Protein AF-A0A0S8AZB7-F1 (afdb_monomer_lite)

Foldseek 3Di:
DDDDDDDDDPVVVVVVVVVVVVCCVPVVVVVVVVVVVVVVVVVVVVVVVVVVVVVVVVVVVD

Secondary structure (DSSP, 8-state):
-----PPPPHHHHHHHHHHHHHHHHHHHHHHHHHHHHHHHHHHHHHHHHHHHHHHHHHHHT-

Sequence (62 aa):
MKRIQRGFTLIELMIVVAIIGILAAVALPAYQDYTIRAKVSELILAASAVRTSVTEQAQNLN

Radius of gyration: 27.41 Å; chains: 1; bounding box: 55×26×78 Å

Structure (mmCIF, N/CA/C/O backbone):
data_AF-A0A0S8AZB7-F1
#
_entry.id   AF-A0A0S8AZB7-F1
#
loop_
_atom_site.group_PDB
_atom_site.id
_atom_site.type_symbol
_atom_site.label_atom_id
_atom_site.label_alt_id
_atom_site.label_comp_id
_atom_site.label_asym_id
_atom_site.label_entity_id
_atom_site.label_seq_id
_atom_site.pdbx_PDB_ins_code
_atom_site.Cartn_x
_atom_site.Cartn_y
_atom_site.Cartn_z
_atom_site.occupancy
_atom_site.B_iso_or_equiv
_atom_site.auth_seq_id
_atom_site.auth_comp_id
_atom_site.auth_asym_id
_atom_site.auth_atom_id
_atom_site.pdbx_PDB_model_num
ATOM 1 N N . MET A 1 1 ? 26.010 23.405 -38.619 1.00 59.09 1 MET A N 1
ATOM 2 C CA . MET A 1 1 ? 25.848 21.942 -38.441 1.00 59.09 1 MET A CA 1
ATOM 3 C C . MET A 1 1 ? 24.573 21.688 -37.648 1.00 59.09 1 MET A C 1
ATOM 5 O O . MET A 1 1 ? 24.464 22.175 -36.530 1.00 59.09 1 MET A O 1
ATOM 9 N N . LYS A 1 2 ? 23.578 21.017 -38.237 1.00 67.44 2 LYS A N 1
ATOM 10 C CA . LYS A 1 2 ? 22.293 20.724 -37.581 1.00 67.44 2 LYS A CA 1
ATOM 11 C C . LYS A 1 2 ? 22.518 19.556 -36.611 1.00 67.44 2 LYS A C 1
ATOM 13 O O . LYS A 1 2 ? 22.910 18.482 -37.057 1.00 67.44 2 LYS A O 1
ATOM 18 N N . ARG A 1 3 ? 22.347 19.757 -35.299 1.00 75.38 3 ARG A N 1
ATOM 19 C CA . ARG A 1 3 ? 22.410 18.646 -34.333 1.00 75.38 3 ARG A CA 1
ATOM 20 C C . ARG A 1 3 ? 21.223 17.720 -34.596 1.00 75.38 3 ARG A C 1
ATOM 22 O O . ARG A 1 3 ? 20.080 18.149 -34.490 1.00 75.38 3 ARG A O 1
ATOM 29 N N . ILE A 1 4 ? 21.499 16.471 -34.951 1.00 75.88 4 ILE A N 1
ATOM 30 C CA . ILE A 1 4 ? 20.484 15.419 -35.021 1.00 75.88 4 ILE A CA 1
ATOM 31 C C . ILE A 1 4 ? 20.087 15.092 -33.578 1.00 75.88 4 ILE A C 1
ATOM 33 O O . ILE A 1 4 ? 20.925 14.637 -32.798 1.00 75.88 4 ILE A O 1
ATOM 37 N N . GLN A 1 5 ? 18.835 15.363 -33.204 1.00 76.56 5 GLN A N 1
ATOM 38 C CA . GLN A 1 5 ? 18.270 14.865 -31.950 1.00 76.56 5 GLN A CA 1
ATOM 39 C C . GLN A 1 5 ? 18.211 13.338 -32.030 1.00 76.56 5 GLN A C 1
ATOM 41 O O . GLN A 1 5 ? 17.504 12.780 -32.867 1.00 76.56 5 GLN A O 1
ATOM 46 N N . ARG A 1 6 ? 18.982 12.659 -31.176 1.00 77.62 6 ARG A N 1
ATOM 47 C CA . ARG A 1 6 ? 18.824 11.222 -30.948 1.00 77.62 6 ARG A CA 1
ATOM 48 C C . ARG A 1 6 ? 17.593 11.042 -30.063 1.00 77.62 6 ARG A C 1
ATOM 50 O O . ARG A 1 6 ? 17.561 11.572 -28.957 1.00 77.62 6 ARG A O 1
ATOM 57 N N . GLY A 1 7 ? 16.570 10.377 -30.592 1.00 80.44 7 GLY A N 1
ATOM 58 C CA . GLY A 1 7 ? 15.392 9.990 -29.820 1.00 80.44 7 GLY A CA 1
ATOM 59 C C . GLY A 1 7 ? 15.735 8.938 -28.767 1.00 80.44 7 GLY A C 1
ATOM 60 O O . GLY A 1 7 ? 16.780 8.292 -28.838 1.00 80.44 7 GLY A O 1
ATOM 61 N N . PHE A 1 8 ? 14.838 8.784 -27.800 1.00 82.06 8 PHE A N 1
ATOM 62 C CA . PHE A 1 8 ? 14.918 7.763 -26.761 1.00 82.06 8 PHE A CA 1
ATOM 63 C C . PHE A 1 8 ? 14.767 6.363 -27.375 1.00 82.06 8 PHE A C 1
ATOM 65 O O . PHE A 1 8 ? 13.980 6.169 -28.308 1.00 82.06 8 PHE A O 1
ATOM 72 N N . THR A 1 9 ? 15.528 5.390 -26.886 1.00 91.56 9 THR A 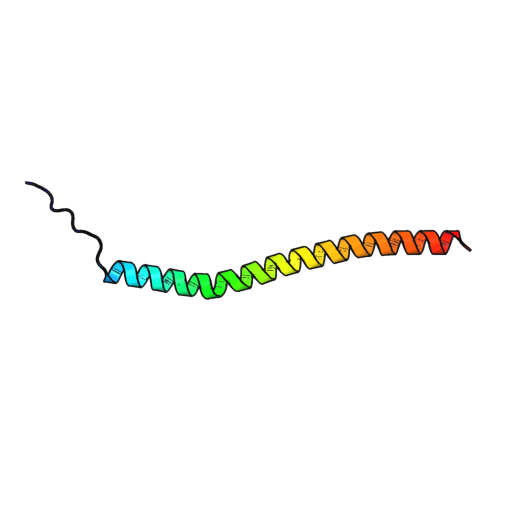N 1
ATOM 73 C CA . THR A 1 9 ? 15.481 4.016 -27.392 1.00 91.56 9 THR A CA 1
ATOM 74 C C . THR A 1 9 ? 14.323 3.241 -26.765 1.00 91.56 9 THR A C 1
ATOM 76 O O . THR A 1 9 ? 13.912 3.479 -25.630 1.00 91.56 9 THR A O 1
ATOM 79 N N . LEU A 1 10 ? 13.804 2.251 -27.493 1.00 92.19 10 LEU A N 1
ATOM 80 C CA . LEU A 1 10 ? 12.777 1.354 -26.954 1.00 92.19 10 LEU A CA 1
ATOM 81 C C . LEU A 1 10 ? 13.288 0.568 -25.739 1.00 92.19 10 LEU A C 1
ATOM 83 O O . LEU A 1 10 ? 12.531 0.322 -24.807 1.00 92.19 10 LEU A O 1
ATOM 87 N N . ILE A 1 11 ? 14.579 0.229 -25.722 1.00 93.81 11 ILE A N 1
ATOM 88 C CA . ILE A 1 11 ? 15.213 -0.493 -24.614 1.00 93.81 11 ILE A CA 1
ATOM 89 C C . ILE A 1 11 ? 15.190 0.352 -23.340 1.00 93.81 11 ILE A C 1
ATOM 91 O O . ILE A 1 11 ? 14.815 -0.152 -22.282 1.00 93.81 11 ILE A O 1
ATOM 95 N N . GLU A 1 12 ? 15.524 1.641 -23.438 1.00 93.31 12 GLU A N 1
ATOM 96 C CA . GLU A 1 12 ? 15.450 2.546 -22.290 1.00 93.31 12 GLU A CA 1
ATOM 97 C C . GLU A 1 12 ? 14.013 2.635 -21.750 1.00 93.31 12 GLU A C 1
ATOM 99 O O . GLU A 1 12 ? 13.820 2.612 -20.534 1.00 93.31 12 GLU A O 1
ATOM 104 N N . LEU A 1 13 ? 12.987 2.644 -22.616 1.00 93.25 13 LEU A N 1
ATOM 105 C CA . LEU A 1 13 ? 11.589 2.673 -22.154 1.00 93.25 13 LEU A CA 1
ATOM 106 C C . LEU A 1 13 ? 11.203 1.382 -21.442 1.00 93.25 13 LEU A C 1
ATOM 108 O O . LEU A 1 13 ? 10.557 1.428 -20.396 1.00 93.25 13 LEU A O 1
ATOM 112 N N . MET A 1 14 ? 11.604 0.232 -21.981 1.00 95.94 14 MET A N 1
ATOM 113 C CA . MET A 1 14 ? 11.271 -1.062 -21.387 1.00 95.94 14 MET A CA 1
ATOM 114 C C . MET A 1 14 ? 11.867 -1.224 -19.986 1.00 95.94 14 MET A C 1
ATOM 116 O O . MET A 1 14 ? 11.190 -1.741 -19.099 1.00 95.94 14 MET A O 1
ATOM 120 N N . ILE A 1 15 ? 13.089 -0.732 -19.759 1.00 96.38 15 ILE A N 1
ATOM 121 C CA . ILE A 1 15 ? 13.717 -0.761 -18.430 1.00 96.38 15 ILE A CA 1
ATOM 122 C C . ILE A 1 15 ? 12.935 0.114 -17.446 1.00 96.38 15 ILE A C 1
ATOM 124 O O . ILE A 1 15 ? 12.651 -0.319 -16.329 1.00 96.38 15 ILE A O 1
ATOM 128 N N . VAL A 1 16 ? 12.533 1.318 -17.862 1.00 96.69 16 VAL A N 1
ATOM 129 C CA . VAL A 1 16 ? 11.744 2.221 -17.011 1.00 96.69 16 VAL A CA 1
ATOM 130 C C . VAL A 1 16 ? 10.409 1.582 -16.625 1.00 96.69 16 VAL A C 1
ATOM 132 O O . VAL A 1 16 ? 10.051 1.575 -15.447 1.00 96.69 16 VAL A O 1
ATOM 135 N N . VAL A 1 17 ? 9.699 0.981 -17.584 1.00 96.81 17 VAL A N 1
ATOM 136 C CA . VAL A 1 17 ? 8.423 0.295 -17.319 1.00 96.81 17 VAL A CA 1
ATOM 137 C C . VAL A 1 17 ? 8.616 -0.899 -16.382 1.00 96.81 17 VAL A C 1
ATOM 139 O O . VAL A 1 17 ? 7.808 -1.087 -15.474 1.00 96.81 17 VAL A O 1
ATOM 142 N N . ALA A 1 18 ? 9.697 -1.669 -16.541 1.00 97.06 18 ALA A N 1
ATOM 143 C CA . ALA A 1 18 ? 10.003 -2.791 -15.656 1.00 97.06 18 ALA A CA 1
ATOM 144 C C . ALA A 1 18 ? 10.238 -2.336 -14.205 1.00 97.06 18 ALA A C 1
ATOM 146 O O . ALA A 1 18 ? 9.676 -2.923 -13.279 1.00 97.06 18 ALA A O 1
ATOM 147 N N . ILE A 1 19 ? 11.006 -1.260 -13.998 1.00 97.50 19 ILE A N 1
ATOM 148 C CA . ILE A 1 19 ? 11.259 -0.702 -12.659 1.00 97.50 19 ILE A CA 1
ATOM 149 C C . ILE A 1 19 ? 9.954 -0.199 -12.031 1.00 97.50 19 ILE A C 1
ATOM 151 O O . ILE A 1 19 ? 9.651 -0.542 -10.887 1.00 97.50 19 ILE A O 1
ATOM 155 N N . ILE A 1 20 ? 9.151 0.568 -12.778 1.00 97.44 20 ILE A N 1
ATOM 156 C CA . ILE A 1 20 ? 7.856 1.073 -12.296 1.00 97.44 20 ILE A CA 1
ATOM 157 C C . ILE A 1 20 ? 6.917 -0.089 -11.948 1.00 97.44 20 ILE A C 1
ATOM 159 O O . ILE A 1 20 ? 6.251 -0.037 -10.917 1.00 97.44 20 ILE A O 1
ATOM 163 N N . GLY A 1 21 ? 6.894 -1.153 -12.756 1.00 97.50 21 GLY A N 1
ATOM 164 C CA . GLY A 1 21 ? 6.081 -2.344 -12.505 1.00 97.50 21 GLY A CA 1
ATOM 165 C C . GLY A 1 21 ? 6.436 -3.046 -11.192 1.00 97.50 21 GLY A C 1
ATOM 166 O O . GLY A 1 21 ? 5.540 -3.360 -10.407 1.00 97.50 21 GLY A O 1
ATOM 167 N N . ILE A 1 22 ? 7.731 -3.232 -10.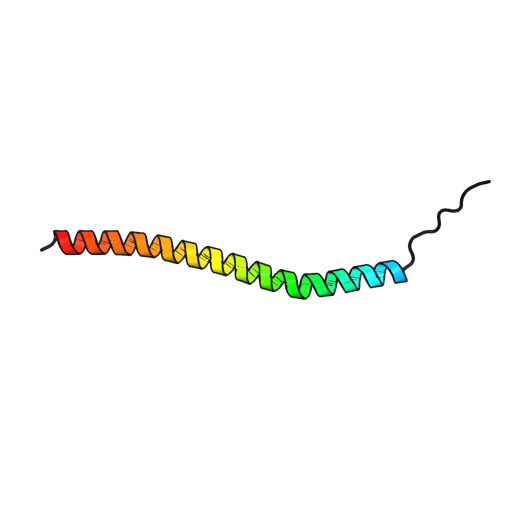913 1.00 96.94 22 ILE A N 1
ATOM 168 C CA . ILE A 1 22 ? 8.203 -3.831 -9.652 1.00 96.94 22 ILE A CA 1
ATOM 169 C C . ILE A 1 22 ? 7.817 -2.949 -8.459 1.00 96.94 22 ILE A C 1
ATOM 171 O O . ILE A 1 22 ? 7.276 -3.446 -7.470 1.00 96.94 22 ILE A O 1
ATOM 175 N N . LEU A 1 23 ? 8.055 -1.637 -8.557 1.00 97.50 23 LEU A N 1
ATOM 176 C CA . LEU A 1 23 ? 7.712 -0.699 -7.487 1.00 97.50 23 LEU A CA 1
ATOM 177 C C . LEU A 1 23 ? 6.202 -0.668 -7.226 1.00 97.50 23 LEU A C 1
ATOM 179 O O . LEU A 1 23 ? 5.788 -0.715 -6.071 1.00 97.50 23 LEU A O 1
ATOM 183 N N . ALA A 1 24 ? 5.377 -0.646 -8.274 1.00 96.75 24 ALA A N 1
ATOM 184 C CA . ALA A 1 24 ? 3.921 -0.625 -8.155 1.00 96.75 24 ALA A CA 1
ATOM 185 C C . ALA A 1 24 ? 3.369 -1.905 -7.509 1.00 96.75 24 ALA A C 1
ATOM 187 O O . ALA A 1 24 ? 2.467 -1.820 -6.673 1.00 96.75 24 ALA A O 1
ATOM 188 N N . ALA A 1 25 ? 3.937 -3.070 -7.841 1.00 96.44 25 ALA A N 1
ATOM 189 C CA . ALA A 1 25 ? 3.525 -4.354 -7.277 1.00 96.44 25 ALA A CA 1
ATOM 190 C C . ALA A 1 25 ? 3.695 -4.419 -5.749 1.00 96.44 25 ALA A C 1
ATOM 192 O O . ALA A 1 25 ? 2.892 -5.059 -5.076 1.00 96.44 25 ALA A O 1
ATOM 193 N N . VAL A 1 26 ? 4.706 -3.739 -5.197 1.00 95.69 26 VAL A N 1
ATOM 194 C CA . VAL A 1 26 ? 4.953 -3.686 -3.745 1.00 95.69 26 VAL A CA 1
ATOM 195 C C . VAL A 1 26 ? 4.261 -2.486 -3.092 1.00 95.69 26 VAL A C 1
ATOM 197 O O . VAL A 1 26 ? 3.681 -2.610 -2.014 1.00 95.69 26 VAL A O 1
ATOM 200 N N . ALA A 1 27 ? 4.289 -1.318 -3.735 1.00 95.94 27 ALA A N 1
ATOM 201 C CA . ALA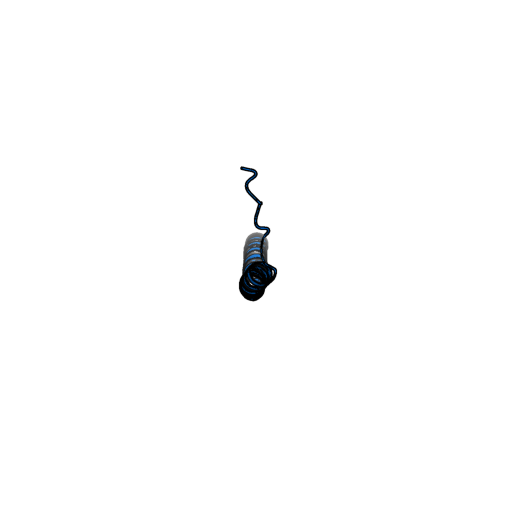 A 1 27 ? 3.769 -0.080 -3.161 1.00 95.94 27 ALA A CA 1
ATOM 202 C C . ALA A 1 27 ? 2.239 -0.073 -3.043 1.00 95.94 27 ALA A C 1
ATOM 204 O O . ALA A 1 27 ? 1.704 0.424 -2.052 1.00 95.94 27 ALA A O 1
ATOM 205 N N . LEU A 1 28 ? 1.526 -0.635 -4.024 1.00 94.62 28 LEU A N 1
ATOM 206 C CA . LEU A 1 28 ? 0.065 -0.649 -4.029 1.00 94.62 28 LEU A CA 1
ATOM 207 C C . LEU A 1 28 ? -0.541 -1.433 -2.846 1.00 94.62 28 LEU A C 1
ATOM 209 O O . LEU A 1 28 ? -1.349 -0.843 -2.124 1.00 94.62 28 LEU A O 1
ATOM 213 N N . PRO A 1 29 ? -0.167 -2.703 -2.583 1.00 94.38 29 PRO A N 1
ATOM 214 C CA . PRO A 1 29 ? -0.704 -3.433 -1.434 1.00 94.38 29 PRO A CA 1
ATOM 215 C C . PRO A 1 29 ? -0.288 -2.804 -0.098 1.00 94.38 29 PRO A C 1
ATOM 217 O O . PRO A 1 29 ? -1.096 -2.753 0.826 1.00 94.38 29 PRO A O 1
ATOM 220 N N . ALA A 1 30 ? 0.931 -2.262 0.004 1.00 95.56 30 ALA A N 1
ATOM 221 C CA . ALA A 1 30 ? 1.384 -1.575 1.214 1.00 95.56 30 ALA A CA 1
ATOM 222 C C . ALA A 1 30 ? 0.552 -0.314 1.512 1.00 95.56 30 ALA A C 1
ATOM 224 O O . ALA A 1 30 ? 0.152 -0.084 2.655 1.00 95.56 30 ALA A O 1
ATOM 225 N N . TYR A 1 31 ? 0.244 0.484 0.485 1.00 95.38 31 TYR A N 1
ATOM 226 C CA . TYR A 1 31 ? -0.623 1.653 0.630 1.00 95.38 31 TYR A CA 1
ATOM 227 C C . TYR A 1 31 ? -2.050 1.251 1.024 1.00 95.38 31 TYR A C 1
ATOM 229 O O . TYR A 1 31 ? -2.642 1.861 1.915 1.00 95.38 31 TYR A O 1
ATOM 237 N N . GLN A 1 32 ? -2.590 0.187 0.420 1.00 93.56 32 GLN A N 1
ATOM 238 C CA . GLN A 1 32 ? -3.896 -0.355 0.797 1.00 93.56 32 GLN A CA 1
ATOM 239 C C . GLN A 1 32 ? -3.926 -0.787 2.270 1.00 93.56 32 GLN A C 1
ATOM 241 O O . GLN A 1 32 ? -4.813 -0.338 2.997 1.00 93.56 32 GLN A O 1
ATOM 246 N N . ASP A 1 33 ? -2.940 -1.559 2.740 1.00 95.00 33 ASP A N 1
ATOM 247 C CA . ASP A 1 33 ? -2.857 -1.976 4.149 1.00 95.00 33 ASP A CA 1
ATOM 248 C C . ASP A 1 33 ? -2.787 -0.764 5.091 1.00 95.00 33 ASP A C 1
ATOM 250 O O . ASP A 1 33 ? -3.521 -0.695 6.078 1.00 95.00 33 ASP A O 1
ATOM 254 N N . TYR A 1 34 ? -1.993 0.257 4.746 1.00 93.50 34 TYR A N 1
ATOM 255 C CA . TYR A 1 34 ? -1.914 1.491 5.531 1.00 93.50 34 TYR A CA 1
ATOM 256 C C . TYR A 1 34 ? -3.270 2.205 5.636 1.00 93.50 34 TYR A C 1
ATOM 258 O O . TYR A 1 34 ? -3.697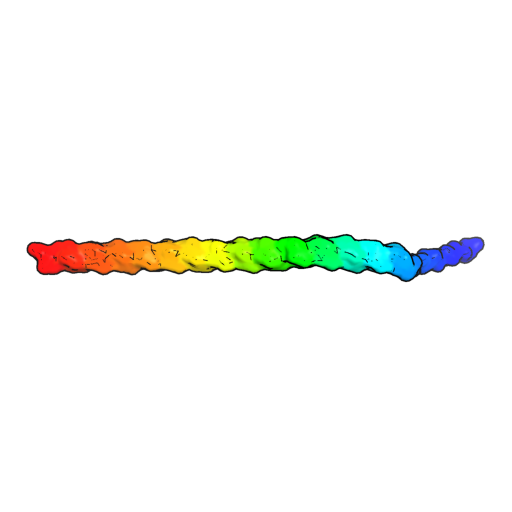 2.577 6.733 1.00 93.50 34 TYR A O 1
ATOM 266 N N . THR A 1 35 ? -3.989 2.352 4.519 1.00 94.88 35 THR A N 1
ATOM 267 C CA . THR A 1 35 ? -5.319 2.988 4.526 1.00 94.88 35 THR A CA 1
ATOM 268 C C . THR A 1 35 ? -6.349 2.183 5.318 1.00 94.88 35 THR A C 1
ATOM 270 O O . THR A 1 35 ? -7.184 2.768 6.010 1.00 94.88 35 THR A O 1
ATOM 273 N N . ILE A 1 36 ? -6.285 0.850 5.266 1.00 95.12 36 ILE A N 1
ATOM 274 C CA . ILE A 1 36 ? -7.174 -0.028 6.034 1.00 95.12 36 ILE A CA 1
ATOM 275 C C . ILE A 1 36 ? -6.882 0.116 7.528 1.00 95.12 36 ILE A C 1
ATOM 277 O O . ILE A 1 36 ? -7.808 0.323 8.311 1.00 95.12 36 ILE A O 1
ATOM 281 N N . ARG A 1 37 ? -5.607 0.084 7.931 1.00 94.25 37 ARG A N 1
ATOM 282 C CA . ARG A 1 37 ? -5.203 0.277 9.332 1.00 94.25 37 ARG A CA 1
ATOM 283 C C . ARG A 1 37 ? -5.656 1.623 9.881 1.00 94.25 37 ARG A C 1
ATOM 285 O O . ARG A 1 37 ? -6.152 1.673 11.002 1.00 94.25 37 ARG A O 1
ATOM 292 N N . ALA A 1 38 ? -5.526 2.694 9.098 1.00 95.06 38 ALA A N 1
ATOM 293 C CA . ALA A 1 38 ? -5.999 4.016 9.498 1.00 95.06 38 ALA A CA 1
ATOM 294 C C . ALA A 1 38 ? -7.515 4.015 9.772 1.00 95.06 38 ALA A C 1
ATOM 296 O O . ALA A 1 38 ? -7.943 4.460 10.836 1.00 95.06 38 ALA A O 1
ATOM 297 N N . LYS A 1 39 ? -8.312 3.426 8.870 1.00 94.12 39 LYS A N 1
ATOM 298 C CA . LYS A 1 39 ? -9.771 3.294 9.042 1.00 94.12 39 LYS A CA 1
ATOM 299 C C . LYS A 1 39 ? -10.154 2.433 10.245 1.00 94.12 39 LYS A C 1
ATOM 301 O O . LYS A 1 39 ? -11.093 2.761 10.961 1.00 94.12 39 LYS A O 1
ATOM 306 N N . VAL A 1 40 ? -9.440 1.333 10.483 1.00 95.50 40 VAL A N 1
ATOM 307 C CA . VAL A 1 40 ? -9.682 0.471 11.652 1.00 95.50 40 VAL A CA 1
ATOM 308 C C . VAL A 1 40 ? -9.384 1.224 12.948 1.00 95.50 40 VAL A C 1
ATOM 310 O O . VAL A 1 40 ? -10.183 1.161 13.877 1.00 95.50 40 VAL A O 1
ATOM 313 N N . SER A 1 41 ? -8.285 1.978 13.008 1.00 95.38 41 SER A N 1
ATOM 314 C CA . SER A 1 41 ? -7.969 2.823 14.166 1.00 95.38 41 SER A CA 1
ATOM 315 C C . SER A 1 41 ? -9.050 3.876 14.421 1.00 95.38 41 SER A C 1
ATOM 317 O O . SER A 1 41 ? -9.467 4.054 15.563 1.00 95.38 41 SER A O 1
ATOM 319 N N . GLU A 1 42 ? -9.553 4.530 13.372 1.00 95.06 42 GLU A N 1
ATOM 320 C CA . GLU A 1 42 ? -10.664 5.484 13.474 1.00 95.06 42 GLU A CA 1
ATOM 321 C C . GLU A 1 42 ? -11.942 4.821 14.017 1.00 95.06 42 GLU A C 1
ATOM 323 O O . GLU A 1 42 ? -12.565 5.333 14.948 1.00 95.06 42 GLU A O 1
ATOM 328 N N . LEU A 1 43 ? -12.289 3.634 13.508 1.00 95.25 43 LEU A N 1
ATOM 329 C CA . LEU A 1 43 ? -13.425 2.850 14.000 1.00 95.25 43 LEU A CA 1
ATOM 330 C C . LEU A 1 43 ? -13.272 2.459 15.474 1.00 95.25 43 LEU A C 1
ATOM 332 O O . LEU A 1 43 ? -14.238 2.545 16.230 1.00 95.25 43 LEU A O 1
ATOM 336 N N . ILE A 1 44 ? -12.075 2.049 15.901 1.00 95.69 44 ILE A N 1
ATOM 337 C CA . ILE A 1 44 ? -11.798 1.705 17.303 1.00 95.69 44 ILE A CA 1
ATOM 338 C C . ILE A 1 44 ? -11.974 2.932 18.203 1.00 95.69 44 ILE A C 1
ATOM 340 O O . ILE A 1 44 ? -12.555 2.814 19.285 1.00 95.69 44 ILE A O 1
ATOM 344 N N . LEU A 1 45 ? -11.513 4.106 17.769 1.00 95.06 45 LEU A N 1
ATOM 345 C CA . LEU A 1 45 ? -11.689 5.356 18.513 1.00 95.06 45 LEU A CA 1
ATOM 346 C C . LEU A 1 45 ? -13.172 5.720 18.646 1.00 95.06 45 LEU A C 1
ATOM 348 O O . LEU A 1 45 ? -13.640 5.986 19.755 1.00 95.06 45 LEU A O 1
ATOM 352 N N . ALA A 1 46 ? -13.928 5.649 17.549 1.00 93.75 46 ALA A N 1
ATOM 353 C CA . ALA A 1 46 ? -15.368 5.895 17.561 1.00 93.75 46 ALA A CA 1
ATOM 354 C C . ALA A 1 46 ? -16.115 4.903 18.474 1.00 93.75 46 ALA A C 1
ATOM 356 O O . ALA A 1 46 ? -16.933 5.305 19.302 1.00 93.75 46 ALA A O 1
ATOM 357 N N . ALA A 1 47 ? -15.792 3.610 18.384 1.00 94.00 47 ALA A N 1
ATOM 358 C CA . ALA A 1 47 ? -16.386 2.576 19.229 1.00 94.00 47 ALA A CA 1
ATOM 359 C C . ALA A 1 47 ? -16.039 2.767 20.714 1.00 94.00 47 ALA A C 1
ATOM 361 O O . ALA A 1 47 ? -16.878 2.522 21.582 1.00 94.00 47 ALA A O 1
ATOM 362 N N . SER A 1 48 ? -14.825 3.234 21.015 1.00 93.56 48 SER A N 1
ATOM 363 C CA . SER A 1 48 ? -14.396 3.533 22.384 1.00 93.56 48 SER A CA 1
ATOM 364 C C . SER A 1 48 ? -15.207 4.678 22.990 1.00 93.56 48 SER A C 1
ATOM 366 O O . SER A 1 48 ? -15.635 4.565 24.134 1.00 93.56 48 SER A O 1
ATOM 368 N N . ALA A 1 49 ? -15.498 5.732 22.220 1.00 92.44 49 ALA A N 1
ATOM 369 C CA . ALA A 1 49 ? -16.361 6.824 22.674 1.00 92.44 49 ALA A CA 1
ATOM 370 C C . ALA A 1 49 ? -17.780 6.333 23.007 1.00 92.44 49 ALA A C 1
ATOM 372 O O . ALA A 1 49 ? -18.301 6.625 24.083 1.00 92.44 49 ALA A O 1
ATOM 373 N N . VAL A 1 50 ? -18.371 5.512 22.132 1.00 92.69 50 VAL A N 1
ATOM 374 C CA . VAL A 1 50 ? -19.691 4.903 22.378 1.00 92.69 50 VAL A CA 1
ATOM 375 C C . VAL A 1 50 ? -19.666 4.021 23.628 1.00 92.69 50 VAL A C 1
ATOM 377 O O . VAL A 1 50 ? -20.574 4.097 24.454 1.00 92.69 50 VAL A O 1
ATOM 380 N N . ARG A 1 51 ? -18.617 3.205 23.802 1.00 91.50 51 ARG A N 1
ATOM 381 C CA . ARG A 1 51 ? -18.449 2.351 24.986 1.00 91.50 51 ARG A CA 1
ATOM 382 C C . ARG A 1 51 ? -18.436 3.168 26.275 1.00 91.50 51 ARG A C 1
ATOM 384 O O . ARG A 1 51 ? -19.090 2.769 27.236 1.00 91.50 51 ARG A O 1
ATOM 391 N N . THR A 1 52 ? -17.716 4.287 26.294 1.00 92.44 52 THR A N 1
ATOM 392 C CA . THR A 1 52 ? -17.667 5.189 27.449 1.00 92.44 52 THR A CA 1
ATOM 393 C C . THR A 1 52 ? -19.057 5.727 27.773 1.00 92.44 52 THR A C 1
ATOM 395 O O . THR A 1 52 ? -19.523 5.519 28.888 1.00 92.44 52 THR A O 1
ATOM 398 N N . SER A 1 53 ? -19.779 6.283 26.795 1.00 90.81 53 SER A N 1
ATOM 399 C CA . SER A 1 53 ? -21.132 6.814 27.024 1.00 90.81 53 SER A CA 1
ATOM 400 C C . SER A 1 53 ? -22.128 5.751 27.498 1.00 90.81 53 SER A C 1
ATOM 402 O O . SER A 1 53 ? -22.947 6.018 28.373 1.00 90.81 53 SER A O 1
ATOM 404 N N . VAL A 1 54 ? -22.065 4.528 26.959 1.00 92.81 54 VAL A N 1
ATOM 405 C CA . VAL A 1 54 ? -22.909 3.413 27.430 1.00 92.81 54 VAL A CA 1
ATOM 406 C C . VAL A 1 54 ? -22.570 3.040 28.874 1.00 92.81 54 VAL A C 1
ATOM 408 O O . VAL A 1 54 ? -23.472 2.784 29.668 1.00 92.81 54 VAL A O 1
ATOM 411 N N . THR A 1 55 ? -21.282 3.026 29.222 1.00 91.75 55 THR A N 1
ATOM 412 C CA . THR A 1 55 ? -20.827 2.707 30.583 1.00 91.75 55 THR A CA 1
ATOM 413 C C . THR A 1 55 ? -21.284 3.778 31.573 1.00 91.75 55 THR A C 1
ATOM 415 O O . THR A 1 55 ? -21.825 3.435 32.619 1.00 91.75 55 THR A O 1
ATOM 418 N N . GLU A 1 56 ? -21.154 5.058 31.219 1.00 92.06 56 GLU A N 1
ATOM 419 C CA . GLU A 1 56 ? -21.643 6.186 32.023 1.00 92.06 56 GLU A CA 1
ATOM 420 C C . GLU A 1 56 ? -23.157 6.091 32.264 1.00 92.06 56 GLU A C 1
ATOM 422 O O . GLU A 1 56 ? -23.612 6.190 33.402 1.00 92.06 56 GLU A O 1
ATOM 427 N N . GLN A 1 57 ? -23.947 5.821 31.219 1.00 90.50 57 GLN A N 1
ATOM 428 C CA . GLN A 1 57 ? -25.400 5.662 31.353 1.00 90.50 57 GLN A CA 1
ATOM 429 C C . GLN A 1 57 ? -25.786 4.456 32.218 1.00 90.50 57 GLN A C 1
ATOM 431 O O . GLN A 1 57 ? -26.720 4.541 33.011 1.00 90.50 57 GLN A O 1
ATOM 436 N N . ALA A 1 58 ? -25.064 3.340 32.096 1.00 89.00 58 ALA A N 1
ATOM 437 C CA . ALA A 1 58 ? -25.296 2.160 32.923 1.00 89.00 58 ALA A CA 1
ATOM 438 C C . ALA A 1 58 ? -24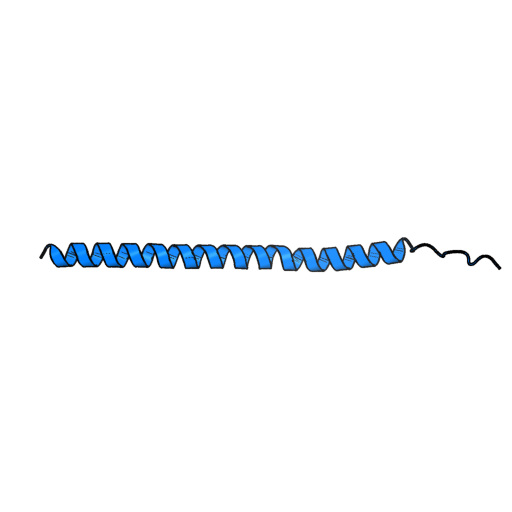.963 2.406 34.406 1.00 89.00 58 ALA A C 1
ATOM 440 O O . ALA A 1 58 ? -25.638 1.863 35.281 1.00 89.00 58 ALA A O 1
ATOM 441 N N . GLN A 1 59 ? -23.948 3.226 34.699 1.00 87.25 59 GLN A N 1
ATOM 442 C CA . GLN A 1 59 ? -23.618 3.620 36.071 1.00 87.25 59 GLN A CA 1
ATOM 443 C C . GLN A 1 59 ? -24.653 4.575 36.668 1.00 87.25 59 GLN A C 1
ATOM 445 O O . GLN A 1 59 ? -25.007 4.404 37.825 1.00 87.25 59 GLN A O 1
ATOM 450 N N . ASN A 1 60 ? -25.176 5.521 35.883 1.00 84.25 60 ASN A N 1
ATOM 451 C CA . ASN A 1 60 ? -26.195 6.474 36.340 1.00 84.25 60 ASN A CA 1
ATOM 452 C C . ASN A 1 60 ? -27.561 5.830 36.654 1.00 84.25 60 ASN A C 1
ATOM 454 O O . ASN A 1 60 ? -28.421 6.488 37.235 1.00 84.25 60 ASN A O 1
ATOM 458 N N . LEU A 1 61 ? -27.791 4.585 36.219 1.00 74.88 61 LEU A N 1
ATOM 459 C CA . LEU A 1 61 ? -29.049 3.861 36.418 1.00 74.88 61 LEU A CA 1
ATOM 460 C C . LEU A 1 61 ? -29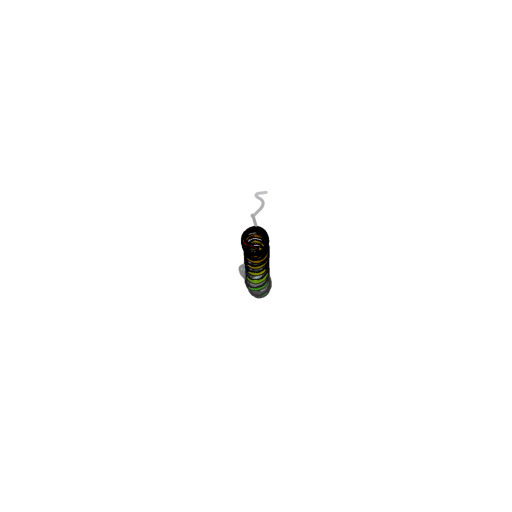.094 3.037 37.723 1.00 74.88 61 LEU A C 1
ATOM 462 O O . LEU A 1 61 ? -30.150 2.487 38.035 1.00 74.88 61 LEU A O 1
ATOM 466 N N . ASN A 1 62 ? -27.980 2.937 38.461 1.00 55.53 62 ASN A N 1
ATOM 467 C CA . ASN A 1 62 ? -27.907 2.357 39.813 1.00 55.53 62 ASN A CA 1
ATOM 468 C C . ASN A 1 62 ? -27.785 3.458 40.870 1.00 55.53 62 ASN A C 1
ATOM 470 O O . ASN A 1 62 ? -28.220 3.201 42.014 1.00 55.53 62 ASN A O 1
#

pLDDT: mean 90.64, std 8.98, range [55.53, 97.5]